Protein AF-U7L5T4-F1 (afd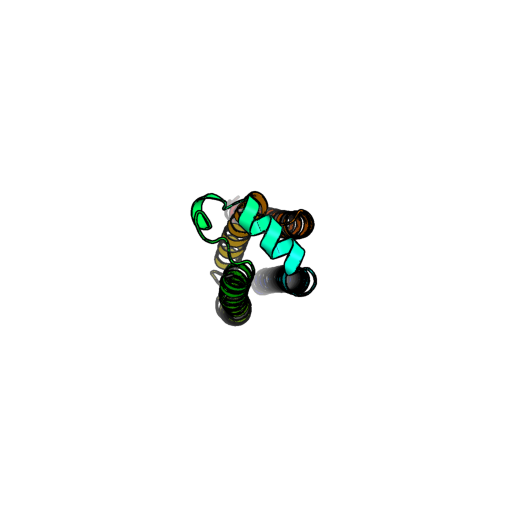b_monomer_lite)

Radius of gyration: 21.56 Å; chains: 1; bounding box: 53×29×67 Å

Foldseek 3Di:
DPPVVVVVVVVVVLVVLVVVLLVLLVVLLVLVVVLLVCCVVPVVLLLVLVCVVPVVVCPPPPDPVVSSVVSVVVSVVVVVVSVVSVVVSVVLVVCLVVPVVCNLVSSLVVLVVQLVVLVVCLVVDSDPSSNVSSVVRNVSSVVSNVVSVVVVVVVVVVVVVVPDDD

Sequence (166 aa):
MSSDQTQKSGDNLGDKVEGMFLAVVAFVLMLSVLGLVLCIVRFDDYVDAFVVIHRSSFDGIEDARVRRWIMGVLLLIRSLAALSWVTSFFHLKKTLAKATRKRFLLMGVYSIASACGFGYLALRAELASLEAIRVTQASICGFLTAYLCFQSLKSWQASTRSTTPR

pLDDT: mean 82.1, std 12.65, range [41.91, 94.06]

Structure (mmCIF, N/CA/C/O backbone):
data_AF-U7L5T4-F1
#
_entry.id   AF-U7L5T4-F1
#
loop_
_atom_site.group_PDB
_atom_site.id
_atom_site.type_symbol
_atom_site.label_atom_id
_atom_site.label_alt_id
_atom_site.label_comp_id
_atom_site.label_asym_id
_atom_site.label_entity_id
_atom_site.label_seq_id
_atom_site.pdbx_PDB_ins_code
_atom_site.Cartn_x
_atom_site.Cartn_y
_atom_site.Cartn_z
_atom_site.occupancy
_atom_site.B_iso_or_equiv
_atom_site.auth_seq_id
_atom_site.auth_comp_id
_atom_site.auth_asym_id
_atom_site.auth_atom_id
_atom_site.pdbx_PDB_model_num
ATOM 1 N N . MET A 1 1 ? -26.512 -4.544 39.975 1.00 44.47 1 MET A N 1
ATOM 2 C CA . MET A 1 1 ? -26.815 -4.938 38.576 1.00 44.47 1 MET A CA 1
ATOM 3 C C . MET A 1 1 ? -26.399 -3.894 37.521 1.00 44.47 1 MET A C 1
ATOM 5 O O . MET A 1 1 ? -26.827 -4.015 36.385 1.00 44.47 1 MET A O 1
ATOM 9 N N . SER A 1 2 ? -25.529 -2.913 37.823 1.00 48.75 2 SER A N 1
ATOM 10 C CA . SER A 1 2 ? -25.172 -1.835 36.869 1.00 48.75 2 SER A CA 1
ATOM 11 C C . SER A 1 2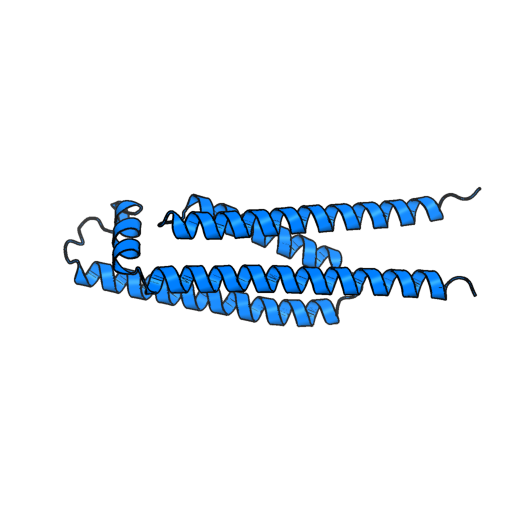 ? -23.814 -2.009 36.165 1.00 48.75 2 SER A C 1
ATOM 13 O O . SER A 1 2 ? -23.505 -1.246 35.258 1.00 48.75 2 SER A O 1
ATOM 15 N N . SER A 1 3 ? -23.003 -2.994 36.565 1.00 46.53 3 SER A N 1
ATOM 16 C CA . SER A 1 3 ? -21.633 -3.185 36.059 1.00 46.53 3 SER A CA 1
ATOM 17 C C . SER A 1 3 ? -21.574 -4.019 34.770 1.00 46.53 3 SER A C 1
ATOM 19 O O . SER A 1 3 ? -20.734 -3.765 33.911 1.00 46.53 3 SER A O 1
ATOM 21 N N . ASP A 1 4 ? -22.508 -4.960 34.589 1.00 44.34 4 ASP A N 1
ATOM 22 C CA . ASP A 1 4 ? -22.535 -5.859 33.425 1.00 44.34 4 ASP A CA 1
ATOM 23 C C . ASP A 1 4 ? -22.970 -5.166 32.126 1.00 44.34 4 ASP A C 1
ATOM 25 O O . ASP A 1 4 ? -22.515 -5.534 31.044 1.00 44.34 4 ASP A O 1
ATOM 29 N N . GLN A 1 5 ? -23.830 -4.143 32.192 1.00 41.91 5 GLN A N 1
ATOM 30 C CA . GLN A 1 5 ? -24.312 -3.456 30.984 1.00 41.91 5 GLN A CA 1
ATOM 31 C C . GLN A 1 5 ? -23.248 -2.552 30.346 1.00 41.91 5 GLN A C 1
ATOM 33 O O . GLN A 1 5 ? -23.169 -2.466 29.119 1.00 41.91 5 GLN A O 1
ATOM 38 N N . THR A 1 6 ? -22.392 -1.918 31.149 1.00 43.56 6 THR A N 1
ATOM 39 C CA . THR A 1 6 ? -21.316 -1.041 30.662 1.00 43.56 6 THR A CA 1
ATOM 40 C C . THR A 1 6 ? -20.209 -1.845 29.981 1.00 43.56 6 THR A C 1
ATOM 42 O O . THR A 1 6 ? -19.693 -1.436 28.942 1.00 43.56 6 THR A O 1
ATOM 45 N N . GLN A 1 7 ? -19.899 -3.029 30.516 1.00 45.19 7 GLN A N 1
ATOM 46 C CA . GLN A 1 7 ? -18.881 -3.926 29.971 1.00 45.19 7 GLN A CA 1
ATOM 47 C C . GLN A 1 7 ? -19.345 -4.586 28.659 1.00 45.19 7 GLN A C 1
ATOM 49 O O . GLN A 1 7 ? -18.627 -4.557 27.663 1.00 45.19 7 GLN A O 1
ATOM 54 N N . LYS A 1 8 ? -20.604 -5.045 28.597 1.00 44.97 8 LYS A N 1
ATOM 55 C CA . LYS A 1 8 ? -21.198 -5.660 27.392 1.00 44.97 8 LYS A CA 1
ATOM 56 C C . LYS A 1 8 ? -21.366 -4.685 26.216 1.00 44.97 8 LYS A C 1
ATOM 58 O O . LYS A 1 8 ? -21.357 -5.101 25.058 1.00 44.97 8 LYS A O 1
ATOM 63 N N . SER A 1 9 ? -21.535 -3.390 26.500 1.00 49.53 9 SER A N 1
ATOM 64 C CA . SER A 1 9 ? -21.612 -2.330 25.482 1.00 49.53 9 SER A CA 1
ATOM 65 C C . SER A 1 9 ? -20.223 -1.923 24.961 1.00 49.53 9 SER A C 1
ATOM 67 O O . SER A 1 9 ? -20.059 -1.665 23.767 1.00 49.53 9 SER A O 1
ATOM 69 N N . GLY A 1 10 ? -19.205 -1.939 25.832 1.00 53.72 10 GLY A N 1
ATOM 70 C CA . GLY A 1 10 ? -17.805 -1.690 25.472 1.00 53.72 10 GLY A CA 1
ATOM 71 C C . GLY A 1 10 ? -17.207 -2.766 24.560 1.00 53.72 10 GLY A C 1
ATOM 72 O O . GLY A 1 10 ? -16.583 -2.427 23.552 1.00 53.72 10 GLY A O 1
ATOM 73 N N . ASP A 1 11 ? -17.470 -4.043 24.852 1.00 60.38 11 ASP A N 1
ATOM 74 C CA . ASP A 1 11 ? -16.979 -5.170 24.042 1.00 60.38 11 ASP A CA 1
ATOM 75 C C . ASP A 1 11 ? -17.616 -5.182 22.637 1.00 60.38 11 ASP A C 1
ATOM 77 O O . ASP A 1 11 ? -16.922 -5.318 21.629 1.00 60.38 11 ASP A O 1
ATOM 81 N N . ASN A 1 12 ? -18.919 -4.885 22.538 1.00 66.88 12 ASN A N 1
ATOM 82 C CA . ASN A 1 12 ? -19.638 -4.814 21.258 1.00 66.88 12 ASN A CA 1
ATOM 83 C C . ASN A 1 12 ? -19.132 -3.702 20.319 1.00 66.88 12 ASN A C 1
ATOM 85 O O . ASN A 1 12 ? -19.188 -3.841 19.095 1.00 66.88 12 ASN A O 1
ATOM 89 N N . LEU A 1 13 ? -18.682 -2.567 20.866 1.00 68.88 13 LEU A N 1
ATOM 90 C CA . LEU A 1 13 ? -18.126 -1.478 20.060 1.00 68.88 13 LEU A CA 1
ATOM 91 C C . LEU A 1 13 ? -16.714 -1.823 19.571 1.00 68.88 13 LEU A C 1
ATOM 93 O O . LEU A 1 13 ? -16.398 -1.567 18.408 1.00 68.88 13 LEU A O 1
ATOM 97 N N . GLY A 1 14 ? -15.892 -2.428 20.434 1.00 73.81 14 GLY A N 1
ATOM 98 C CA . GLY A 1 14 ? -14.549 -2.891 20.088 1.00 73.81 14 GLY A CA 1
ATOM 99 C C . GLY A 1 14 ? -14.561 -3.902 18.944 1.00 73.81 14 GLY A C 1
ATOM 100 O O . GLY A 1 14 ? -13.827 -3.727 17.973 1.00 73.81 14 GLY A O 1
ATOM 101 N N . ASP A 1 15 ? -15.456 -4.888 19.005 1.00 79.94 15 ASP A N 1
ATOM 102 C CA . ASP A 1 15 ? -15.572 -5.932 17.981 1.00 79.94 15 ASP A CA 1
ATOM 103 C C . ASP A 1 15 ? -16.083 -5.384 16.634 1.00 79.94 15 ASP A C 1
ATOM 105 O O . ASP A 1 15 ? -15.599 -5.778 15.570 1.00 79.94 15 ASP A O 1
ATOM 109 N N . LYS A 1 16 ? -17.006 -4.408 16.647 1.00 83.94 16 LYS A N 1
ATOM 110 C CA . LYS A 1 16 ? -17.453 -3.718 15.419 1.00 83.94 16 LYS A CA 1
ATOM 111 C C . LYS A 1 16 ? -16.336 -2.898 14.774 1.00 83.94 16 LYS A C 1
ATOM 113 O O . LYS A 1 16 ? -16.176 -2.935 13.554 1.00 83.94 16 LYS A O 1
ATOM 118 N N . VAL A 1 17 ? -15.575 -2.153 15.579 1.00 85.56 17 VAL A N 1
ATOM 119 C CA . VAL A 1 17 ? -14.439 -1.358 15.088 1.00 85.56 17 VAL A CA 1
ATOM 120 C C . VAL A 1 17 ? -13.344 -2.270 14.536 1.00 85.56 17 VAL A C 1
ATOM 122 O O . VAL A 1 17 ? -12.812 -1.981 13.467 1.00 85.56 17 VAL A O 1
ATOM 125 N N . GLU A 1 18 ? -13.058 -3.387 15.206 1.00 87.56 18 GLU A N 1
ATOM 126 C CA . GLU A 1 18 ? -12.110 -4.402 14.737 1.00 87.56 18 GLU A CA 1
ATOM 127 C C . GLU A 1 18 ? -12.543 -5.014 13.398 1.00 87.56 18 GLU A C 1
ATOM 129 O O . GLU A 1 18 ? -11.743 -5.079 12.464 1.00 87.56 18 GLU A O 1
ATOM 134 N N . GLY A 1 19 ? -13.813 -5.411 13.269 1.00 88.12 19 GLY A N 1
ATOM 135 C CA . GLY A 1 19 ? -14.348 -5.965 12.025 1.00 88.12 19 GLY A CA 1
ATOM 136 C C . GLY A 1 19 ? -14.235 -4.990 10.851 1.00 88.12 19 GLY A C 1
ATOM 137 O O . GLY A 1 19 ? -13.769 -5.364 9.774 1.00 88.12 19 GLY A O 1
ATOM 138 N N . MET A 1 20 ? -14.586 -3.720 11.075 1.00 90.69 20 MET A N 1
ATOM 139 C CA . MET A 1 20 ? -14.441 -2.668 10.068 1.00 90.69 20 MET A CA 1
ATOM 140 C C . MET A 1 20 ? -12.968 -2.422 9.712 1.00 90.69 20 MET A C 1
ATOM 142 O O . MET A 1 20 ? -12.632 -2.338 8.534 1.00 90.69 20 MET A O 1
ATOM 146 N N . PHE A 1 21 ? -12.082 -2.351 10.709 1.00 91.06 21 PHE A N 1
ATOM 147 C CA . PHE A 1 21 ? -10.642 -2.196 10.505 1.00 91.06 21 PHE A CA 1
ATOM 148 C C . PHE A 1 21 ? -10.079 -3.321 9.625 1.00 91.06 21 PHE A C 1
ATOM 150 O O . PHE A 1 21 ? -9.427 -3.046 8.618 1.00 91.06 21 PHE A O 1
ATOM 157 N N . LEU A 1 22 ? -10.380 -4.583 9.944 1.00 92.06 22 LEU A N 1
ATOM 158 C CA . LEU A 1 22 ? -9.911 -5.730 9.163 1.00 92.06 22 LEU A CA 1
ATOM 159 C C . LEU A 1 22 ? -10.457 -5.720 7.730 1.00 92.06 22 LEU A C 1
ATOM 161 O O . LEU A 1 22 ? -9.716 -6.050 6.805 1.00 92.06 22 LEU A O 1
ATOM 165 N N . ALA A 1 23 ? -11.716 -5.319 7.533 1.00 92.31 23 ALA A N 1
ATOM 166 C CA . ALA A 1 23 ? -12.306 -5.190 6.202 1.00 92.31 23 ALA A CA 1
ATOM 167 C C . ALA A 1 23 ? -11.594 -4.117 5.362 1.00 92.31 23 ALA A C 1
ATOM 169 O O . ALA A 1 23 ? -11.271 -4.358 4.199 1.00 92.31 23 ALA A O 1
ATOM 170 N N . VAL A 1 24 ? -11.283 -2.962 5.960 1.00 92.38 24 VAL A N 1
ATOM 171 C CA . VAL A 1 24 ? -10.535 -1.892 5.285 1.00 92.38 24 VAL A CA 1
ATOM 172 C C . VAL A 1 24 ? -9.124 -2.355 4.923 1.00 92.38 24 VAL A C 1
ATOM 174 O O . VAL A 1 24 ? -8.691 -2.152 3.790 1.00 92.38 24 VAL A O 1
ATOM 177 N N . VAL A 1 25 ? -8.416 -3.028 5.835 1.00 90.69 25 VAL A N 1
ATOM 178 C CA . VAL A 1 25 ? -7.076 -3.564 5.544 1.00 90.69 25 VAL A CA 1
ATOM 179 C C . VAL A 1 25 ? -7.129 -4.604 4.420 1.00 90.69 25 VAL A C 1
ATOM 181 O O . VAL A 1 25 ? -6.299 -4.564 3.514 1.00 90.69 25 VAL A O 1
ATOM 184 N N . ALA A 1 26 ? -8.128 -5.491 4.417 1.00 91.50 26 ALA A N 1
ATOM 185 C CA . ALA A 1 26 ? -8.318 -6.459 3.339 1.00 91.50 26 ALA A CA 1
ATOM 186 C C . ALA A 1 26 ? -8.565 -5.774 1.983 1.00 91.50 26 ALA A C 1
ATOM 188 O O . ALA A 1 26 ? -7.965 -6.160 0.980 1.00 91.50 26 ALA A O 1
ATOM 189 N N . PHE A 1 27 ? -9.384 -4.721 1.949 1.00 92.94 27 PHE A N 1
ATOM 190 C CA . PHE A 1 27 ? -9.614 -3.933 0.737 1.00 92.94 27 PHE A CA 1
ATOM 191 C C . PHE A 1 27 ? -8.329 -3.256 0.234 1.00 92.94 27 PHE A C 1
ATOM 193 O O . PHE A 1 27 ? -8.003 -3.323 -0.951 1.00 92.94 27 PHE A O 1
ATOM 200 N N . VAL A 1 28 ? -7.543 -2.670 1.138 1.00 92.44 28 VAL A N 1
ATOM 201 C CA . VAL A 1 28 ? -6.241 -2.075 0.809 1.00 92.44 28 VAL A CA 1
ATOM 202 C C . VAL A 1 28 ? -5.271 -3.123 0.249 1.00 92.44 28 VAL A C 1
ATOM 204 O O . VAL A 1 28 ? -4.554 -2.838 -0.712 1.00 92.44 28 VAL A O 1
ATOM 207 N N .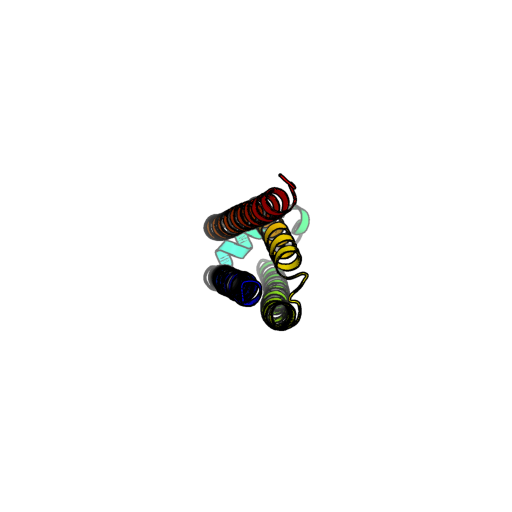 LEU A 1 29 ? -5.270 -4.350 0.777 1.00 90.75 29 LEU A N 1
ATOM 208 C CA . LEU A 1 29 ? -4.477 -5.451 0.221 1.00 90.75 29 LEU A CA 1
ATOM 209 C C . LEU A 1 29 ? -4.948 -5.855 -1.180 1.00 90.75 29 LEU A C 1
ATOM 211 O O . LEU A 1 29 ? -4.108 -6.044 -2.058 1.00 90.75 29 LEU A O 1
ATOM 215 N N . MET A 1 30 ? -6.260 -5.910 -1.426 1.00 91.75 30 MET A N 1
ATOM 216 C CA . MET A 1 30 ? -6.810 -6.172 -2.763 1.00 91.75 30 MET A CA 1
ATOM 217 C C . MET A 1 30 ? -6.354 -5.122 -3.783 1.00 91.75 30 MET A C 1
ATOM 219 O O . MET A 1 30 ? -5.949 -5.477 -4.888 1.00 91.75 30 MET A O 1
ATOM 223 N N . LEU A 1 31 ? -6.322 -3.840 -3.401 1.00 91.19 31 LEU A N 1
ATOM 224 C CA . LEU A 1 31 ? -5.769 -2.775 -4.246 1.00 91.19 31 LEU A CA 1
ATOM 225 C C . LEU A 1 31 ? -4.272 -2.975 -4.543 1.00 91.19 31 LEU A C 1
ATOM 227 O O . LEU A 1 31 ? -3.825 -2.709 -5.657 1.00 91.19 31 LEU A O 1
ATOM 231 N N . SER A 1 32 ? -3.490 -3.493 -3.589 1.00 89.69 32 SER A N 1
ATOM 232 C CA . SER A 1 32 ? -2.076 -3.826 -3.825 1.00 89.69 32 SER A CA 1
ATOM 233 C C . SER A 1 32 ? -1.914 -4.980 -4.812 1.00 89.69 32 SER A C 1
ATOM 235 O O . SER A 1 32 ? -1.022 -4.925 -5.658 1.00 89.69 32 SER A O 1
ATOM 237 N N . VAL A 1 33 ? -2.776 -5.999 -4.731 1.00 90.25 33 VAL A N 1
ATOM 238 C CA . VAL A 1 33 ? -2.799 -7.107 -5.699 1.00 90.25 33 VAL A CA 1
ATOM 239 C C . VAL A 1 33 ? -3.164 -6.587 -7.087 1.00 90.25 33 VAL A C 1
ATOM 241 O O . VAL A 1 33 ? -2.484 -6.920 -8.052 1.00 90.25 33 VAL A O 1
ATOM 244 N N . LEU A 1 34 ? -4.167 -5.711 -7.190 1.00 91.38 34 LEU A N 1
ATOM 245 C CA . LEU A 1 34 ? -4.527 -5.071 -8.454 1.00 91.38 34 LEU A CA 1
ATOM 246 C C . LEU A 1 34 ? -3.349 -4.281 -9.045 1.00 91.38 34 LEU A C 1
ATOM 248 O O . LEU A 1 34 ? -3.057 -4.419 -10.229 1.00 91.38 34 LEU A O 1
ATOM 252 N N . GLY A 1 35 ? -2.631 -3.511 -8.222 1.00 89.06 35 GLY A N 1
ATOM 253 C CA . GLY A 1 35 ? -1.421 -2.806 -8.650 1.00 89.06 35 GLY A CA 1
ATOM 254 C C . GLY A 1 35 ? -0.338 -3.753 -9.178 1.00 89.06 35 GLY A C 1
ATOM 255 O O . GLY A 1 35 ? 0.259 -3.482 -10.215 1.00 89.06 35 GLY A O 1
ATOM 256 N N . LEU A 1 36 ? -0.124 -4.896 -8.518 1.00 89.50 36 LEU A N 1
ATOM 257 C CA . LEU A 1 36 ? 0.820 -5.914 -8.987 1.00 89.50 36 LEU A CA 1
ATOM 258 C C . LEU A 1 36 ? 0.394 -6.512 -10.335 1.00 89.50 36 LEU A C 1
ATOM 260 O O . LEU A 1 36 ? 1.220 -6.653 -11.232 1.00 89.50 36 LEU A O 1
ATOM 264 N N . VAL A 1 37 ? -0.893 -6.824 -10.499 1.00 90.94 37 VAL A N 1
ATOM 265 C CA . VAL A 1 37 ? -1.438 -7.323 -11.769 1.00 90.94 37 VAL A CA 1
ATOM 266 C C . VAL A 1 37 ? -1.253 -6.290 -12.878 1.00 90.94 37 VAL A C 1
ATOM 268 O O . VAL A 1 37 ? -0.849 -6.660 -13.975 1.00 90.94 37 VAL A O 1
ATOM 271 N N . LEU A 1 38 ? -1.463 -4.999 -12.603 1.00 89.38 38 LEU A N 1
ATOM 272 C CA . LEU A 1 38 ? -1.205 -3.939 -13.581 1.00 89.38 38 LEU A CA 1
ATOM 273 C C . LEU A 1 38 ? 0.268 -3.881 -14.001 1.00 89.38 38 LEU A C 1
ATOM 275 O O . LEU A 1 38 ? 0.529 -3.743 -15.192 1.00 89.38 38 LEU A O 1
ATOM 279 N N . CYS A 1 39 ? 1.214 -4.044 -13.069 1.00 88.44 39 CYS A N 1
ATOM 280 C CA . CYS A 1 39 ? 2.639 -4.153 -13.402 1.00 88.44 39 CYS A CA 1
ATOM 281 C C . CYS A 1 39 ? 2.939 -5.355 -14.309 1.00 88.44 39 CYS A C 1
ATOM 283 O O . CYS A 1 39 ? 3.810 -5.260 -15.161 1.00 88.44 39 CYS A O 1
ATOM 285 N N . ILE A 1 40 ? 2.245 -6.483 -14.131 1.00 89.06 40 ILE A N 1
ATOM 286 C CA . ILE A 1 40 ? 2.445 -7.689 -14.950 1.00 89.06 40 ILE A CA 1
ATOM 287 C C . ILE A 1 40 ? 1.824 -7.513 -16.341 1.00 89.06 40 ILE A C 1
ATOM 289 O O . ILE A 1 40 ? 2.453 -7.827 -17.345 1.00 89.06 40 ILE A O 1
ATOM 293 N N . VAL A 1 41 ? 0.591 -7.006 -16.411 1.00 91.31 41 VAL A N 1
ATOM 294 C CA . VAL A 1 41 ? -0.140 -6.827 -17.676 1.00 91.31 41 VAL A CA 1
ATOM 295 C C . VAL A 1 41 ? 0.496 -5.734 -18.531 1.00 91.31 41 VAL A C 1
ATOM 297 O O . VAL A 1 41 ? 0.595 -5.886 -19.744 1.00 91.31 41 VAL A O 1
ATOM 300 N N . ARG A 1 42 ? 0.951 -4.642 -17.908 1.00 90.44 42 ARG A N 1
ATOM 301 C CA . ARG A 1 42 ? 1.630 -3.521 -18.572 1.00 90.44 42 ARG A CA 1
ATOM 302 C C . ARG A 1 42 ? 3.129 -3.538 -18.290 1.00 90.44 42 ARG A C 1
ATOM 304 O O . ARG A 1 42 ? 3.711 -2.507 -17.967 1.00 90.44 42 ARG A O 1
ATOM 311 N N . PHE A 1 43 ? 3.738 -4.721 -18.361 1.00 89.50 43 PHE A N 1
ATOM 312 C CA . PHE A 1 43 ? 5.135 -4.904 -17.973 1.00 89.50 43 PHE A CA 1
ATOM 313 C C . PHE A 1 43 ? 6.090 -4.036 -18.788 1.00 89.50 43 PHE A C 1
ATOM 315 O O . PHE A 1 43 ? 6.944 -3.390 -18.195 1.00 89.50 43 PHE A O 1
ATOM 322 N N . ASP A 1 44 ? 5.921 -3.956 -20.109 1.00 88.12 44 ASP A N 1
ATOM 323 C CA . ASP A 1 44 ? 6.785 -3.119 -20.950 1.00 88.12 44 ASP A CA 1
ATOM 324 C C . ASP A 1 44 ? 6.695 -1.632 -20.561 1.00 88.12 44 ASP A C 1
ATOM 326 O O . ASP A 1 44 ? 7.720 -1.021 -20.266 1.00 88.12 44 ASP A O 1
ATOM 330 N N . ASP A 1 45 ? 5.480 -1.088 -20.420 1.00 87.81 45 ASP A N 1
ATOM 331 C CA . ASP A 1 45 ? 5.275 0.298 -19.965 1.00 87.81 45 ASP A CA 1
ATOM 332 C C . ASP A 1 45 ? 5.872 0.542 -18.568 1.00 87.81 45 ASP A C 1
ATOM 334 O O . ASP A 1 45 ? 6.418 1.609 -18.285 1.00 87.81 45 ASP A O 1
ATOM 338 N N . TYR A 1 46 ? 5.756 -0.447 -17.676 1.00 86.75 46 TYR A N 1
ATOM 339 C CA . TYR A 1 46 ? 6.324 -0.397 -16.332 1.00 86.75 46 TYR A CA 1
ATOM 340 C C . TYR A 1 46 ? 7.857 -0.365 -16.364 1.00 86.75 46 TYR A C 1
ATOM 342 O O . TYR A 1 46 ? 8.459 0.444 -15.657 1.00 86.75 46 TYR A O 1
ATOM 350 N N . VAL A 1 47 ? 8.489 -1.213 -17.184 1.00 87.75 47 VAL A N 1
ATOM 351 C CA . VAL A 1 47 ? 9.948 -1.244 -17.357 1.00 87.75 47 VAL A CA 1
ATOM 352 C C . VAL A 1 47 ? 10.446 0.091 -17.892 1.00 87.75 47 VAL A C 1
ATOM 354 O O . VAL A 1 47 ? 11.372 0.663 -17.314 1.00 87.75 47 VAL A O 1
ATOM 357 N N . ASP A 1 48 ? 9.819 0.605 -18.948 1.00 86.44 48 ASP A N 1
ATOM 358 C CA . ASP A 1 48 ? 10.239 1.852 -19.584 1.00 86.44 48 ASP A CA 1
ATOM 359 C C . ASP A 1 48 ? 10.128 3.030 -18.612 1.00 86.44 48 ASP A C 1
ATOM 361 O O . ASP A 1 48 ? 11.089 3.783 -18.429 1.00 86.44 48 ASP A O 1
ATOM 365 N N . ALA A 1 49 ? 9.004 3.144 -17.901 1.00 86.50 49 ALA A N 1
ATOM 366 C CA . ALA A 1 49 ? 8.818 4.195 -16.910 1.00 86.50 49 ALA A CA 1
ATOM 367 C C . ALA A 1 49 ? 9.817 4.084 -15.743 1.00 86.50 49 ALA A C 1
ATOM 369 O O . ALA A 1 49 ? 10.392 5.090 -15.315 1.00 86.50 49 ALA A O 1
ATOM 370 N N . PHE A 1 50 ? 10.095 2.868 -15.259 1.00 85.75 50 PHE A N 1
ATOM 371 C CA . PHE A 1 50 ? 11.060 2.655 -14.180 1.00 85.75 50 PHE A CA 1
ATOM 372 C C . PHE A 1 50 ? 12.481 3.050 -14.602 1.00 85.75 50 PHE A C 1
ATOM 374 O O . PHE A 1 50 ? 13.173 3.732 -13.841 1.00 85.75 50 PHE A O 1
ATOM 381 N N . VAL A 1 51 ? 12.919 2.649 -15.802 1.00 85.88 51 VAL A N 1
ATOM 382 C CA . VAL A 1 51 ? 14.248 2.988 -16.340 1.00 85.88 51 VAL A CA 1
ATOM 383 C C . VAL A 1 51 ? 14.394 4.497 -16.520 1.00 85.88 51 VAL A C 1
ATOM 385 O O . VAL A 1 51 ? 15.447 5.041 -16.194 1.00 85.88 51 VAL A O 1
ATOM 388 N N . VAL A 1 52 ? 13.351 5.190 -16.987 1.00 85.81 52 VAL A N 1
ATOM 389 C CA . VAL A 1 52 ? 13.365 6.656 -17.130 1.00 85.81 52 VAL A CA 1
ATOM 390 C C . VAL A 1 52 ? 13.549 7.342 -15.775 1.00 85.81 52 VAL A C 1
ATOM 392 O O . VAL A 1 52 ? 14.383 8.240 -15.652 1.00 85.81 52 VAL A O 1
ATOM 395 N N . ILE A 1 53 ? 12.825 6.896 -14.745 1.00 84.00 53 ILE A N 1
ATOM 396 C CA . ILE A 1 53 ? 12.907 7.469 -13.393 1.00 84.00 53 ILE A CA 1
ATOM 397 C C . ILE A 1 53 ? 14.266 7.170 -12.736 1.00 84.00 53 ILE A C 1
ATOM 399 O O . ILE A 1 53 ? 14.811 8.020 -12.033 1.00 84.00 53 ILE A O 1
ATOM 403 N N . HIS A 1 54 ? 14.841 5.991 -12.987 1.00 84.38 54 HIS A N 1
ATOM 404 C CA . HIS A 1 54 ? 16.098 5.527 -12.384 1.00 84.38 54 HIS A CA 1
ATOM 405 C C . HIS A 1 54 ? 17.252 5.488 -13.387 1.00 84.38 54 HIS A C 1
ATOM 407 O O . HIS A 1 54 ? 18.093 4.591 -13.334 1.00 84.38 54 HIS A O 1
ATOM 413 N N . ARG A 1 55 ? 17.313 6.460 -14.304 1.00 82.38 55 ARG A N 1
ATOM 414 C CA . ARG A 1 55 ? 18.267 6.453 -15.425 1.00 82.38 55 ARG A CA 1
ATOM 415 C C . ARG A 1 55 ? 19.718 6.219 -14.994 1.00 82.38 55 ARG A C 1
ATOM 417 O O . ARG A 1 55 ? 20.426 5.472 -15.656 1.00 82.38 55 ARG A O 1
ATOM 424 N N . SER A 1 56 ? 20.139 6.790 -13.866 1.00 86.38 56 SER A N 1
ATOM 425 C CA . SER A 1 56 ? 21.492 6.610 -13.320 1.00 86.38 56 SER A CA 1
ATOM 426 C C . SER A 1 56 ? 21.816 5.168 -12.913 1.00 86.38 56 SER A C 1
ATOM 428 O O . SER A 1 56 ? 22.976 4.779 -12.939 1.00 86.38 56 SER A O 1
ATOM 430 N N . SER A 1 57 ? 20.818 4.357 -12.551 1.00 83.81 57 SER A N 1
ATOM 431 C CA . SER A 1 57 ? 20.996 2.941 -12.199 1.00 83.81 57 SER A CA 1
ATOM 432 C C . SER A 1 57 ? 21.105 2.021 -13.418 1.00 83.81 57 SER A C 1
ATOM 434 O O . SER A 1 57 ? 21.501 0.869 -13.269 1.00 83.81 57 SER A O 1
ATOM 436 N N . PHE A 1 58 ? 20.746 2.515 -14.604 1.00 83.44 58 PHE A N 1
ATOM 437 C CA . PHE A 1 58 ? 20.777 1.767 -15.865 1.00 83.44 58 PHE A CA 1
ATOM 438 C C . PHE A 1 58 ? 21.802 2.321 -16.858 1.00 83.44 58 PHE A C 1
ATOM 440 O O . PHE A 1 58 ? 21.836 1.885 -18.010 1.00 83.44 58 PHE A O 1
ATOM 447 N N . ASP A 1 59 ? 22.630 3.271 -16.424 1.00 83.12 59 ASP A N 1
ATOM 448 C CA . ASP A 1 59 ? 23.657 3.865 -17.267 1.00 83.12 59 ASP A CA 1
ATOM 449 C C . ASP A 1 59 ? 24.688 2.796 -17.666 1.00 83.12 59 ASP A C 1
ATOM 451 O O . ASP A 1 59 ? 25.167 2.029 -16.829 1.00 83.12 59 ASP A O 1
ATOM 455 N N . GLY A 1 60 ? 24.964 2.679 -18.966 1.00 79.44 60 GLY A N 1
ATOM 456 C CA . GLY A 1 60 ? 25.810 1.618 -19.531 1.00 79.44 60 GLY A CA 1
ATOM 457 C C . GLY A 1 60 ? 25.124 0.265 -19.793 1.00 79.44 60 GLY A C 1
ATOM 458 O O . GLY A 1 60 ? 25.772 -0.637 -20.322 1.00 79.44 60 GLY A O 1
ATOM 459 N N . ILE A 1 61 ? 23.828 0.097 -19.490 1.00 81.12 61 ILE A N 1
ATOM 460 C CA . ILE A 1 61 ? 23.064 -1.115 -19.846 1.00 81.12 61 ILE A CA 1
ATOM 461 C C . ILE A 1 61 ? 22.230 -0.852 -21.107 1.00 81.12 61 ILE A C 1
ATOM 463 O O . ILE A 1 61 ? 21.050 -0.498 -21.045 1.00 81.12 61 ILE A O 1
ATOM 467 N N . GLU A 1 62 ? 22.841 -1.049 -22.273 1.00 80.06 62 GLU A N 1
ATOM 468 C CA . GLU A 1 62 ? 22.173 -0.831 -23.565 1.00 80.06 62 GLU A CA 1
ATOM 469 C C . GLU A 1 62 ? 21.212 -1.974 -23.936 1.00 80.06 62 GLU A C 1
ATOM 471 O O . GLU A 1 62 ? 20.166 -1.739 -24.549 1.00 80.06 62 GLU A O 1
ATOM 476 N N . ASP A 1 63 ? 21.492 -3.206 -23.496 1.00 87.12 63 ASP A N 1
ATOM 477 C CA . ASP A 1 63 ? 20.678 -4.376 -23.837 1.00 87.12 63 ASP A CA 1
ATOM 478 C C . ASP A 1 63 ? 19.296 -4.335 -23.153 1.00 87.12 63 ASP A C 1
ATOM 480 O O . ASP A 1 63 ? 19.149 -4.418 -21.927 1.00 87.12 63 ASP A O 1
ATOM 484 N N . ALA A 1 64 ? 18.246 -4.229 -23.971 1.00 83.69 64 ALA A N 1
ATOM 485 C CA . ALA A 1 64 ? 16.855 -4.244 -23.528 1.00 83.69 64 ALA A CA 1
ATOM 486 C C . ALA A 1 64 ? 16.462 -5.567 -22.843 1.00 83.69 64 ALA A C 1
ATOM 488 O O . ALA A 1 64 ? 15.632 -5.569 -21.931 1.00 83.69 64 ALA A O 1
ATOM 489 N N . ARG A 1 65 ? 17.070 -6.697 -23.228 1.00 87.50 65 ARG A N 1
ATOM 490 C CA . ARG A 1 65 ? 16.800 -8.009 -22.626 1.00 87.50 65 ARG A CA 1
ATOM 491 C C . ARG A 1 65 ? 17.296 -8.066 -21.184 1.00 87.50 65 ARG A C 1
ATOM 493 O O . ARG A 1 65 ? 16.571 -8.550 -20.318 1.00 87.50 65 ARG A O 1
ATOM 500 N N . VAL A 1 66 ? 18.488 -7.528 -20.922 1.00 86.88 66 VAL A N 1
ATOM 501 C CA . VAL A 1 66 ? 19.068 -7.450 -19.571 1.00 86.88 66 VAL A CA 1
ATOM 502 C C . VAL A 1 66 ? 18.219 -6.546 -18.677 1.00 86.88 66 VAL A C 1
ATOM 504 O O . VAL A 1 66 ? 17.861 -6.949 -17.570 1.00 86.88 66 VAL A O 1
ATOM 507 N N . ARG A 1 67 ? 17.801 -5.374 -19.177 1.00 86.31 67 ARG A N 1
ATOM 508 C CA . ARG A 1 67 ? 16.904 -4.458 -18.446 1.00 86.31 67 ARG A CA 1
ATOM 509 C C . ARG A 1 67 ? 15.583 -5.122 -18.064 1.00 86.31 67 ARG A C 1
ATOM 511 O O . ARG A 1 67 ? 15.193 -5.078 -16.899 1.00 86.31 67 ARG A O 1
ATOM 518 N N . ARG A 1 68 ? 14.933 -5.813 -19.005 1.00 88.06 68 ARG A N 1
ATOM 519 C CA . ARG A 1 68 ? 13.701 -6.577 -18.736 1.00 88.06 68 ARG A CA 1
ATOM 520 C C . ARG A 1 68 ? 13.910 -7.676 -17.700 1.00 88.06 68 ARG A C 1
ATOM 522 O O . ARG A 1 68 ? 13.050 -7.871 -16.847 1.00 88.06 68 ARG A O 1
ATOM 529 N N . TRP A 1 69 ? 15.043 -8.373 -17.741 1.00 91.38 69 TRP A N 1
ATOM 530 C CA . TRP A 1 69 ? 15.346 -9.425 -16.773 1.00 91.38 69 TRP A CA 1
ATOM 531 C C . TRP A 1 69 ? 15.519 -8.862 -15.355 1.00 91.38 69 TRP A C 1
ATOM 533 O O . TRP A 1 69 ? 14.912 -9.371 -14.415 1.00 91.38 69 TRP A O 1
ATOM 543 N N . ILE A 1 70 ? 16.257 -7.753 -15.212 1.00 89.06 70 ILE A N 1
ATOM 544 C CA . ILE A 1 70 ? 16.409 -7.025 -13.940 1.00 89.06 70 ILE A CA 1
ATOM 545 C C . ILE A 1 70 ? 15.039 -6.601 -13.395 1.00 89.06 70 ILE A C 1
ATOM 547 O O . ILE A 1 70 ? 14.743 -6.838 -12.222 1.00 89.06 70 ILE A O 1
ATOM 551 N N . MET A 1 71 ? 14.173 -6.036 -14.241 1.00 90.38 71 MET A N 1
ATOM 552 C CA . MET A 1 71 ? 12.823 -5.644 -13.822 1.00 90.38 71 MET A CA 1
ATOM 553 C C . MET A 1 71 ? 11.945 -6.833 -13.447 1.00 90.38 71 MET A C 1
ATOM 555 O O . MET A 1 71 ? 11.182 -6.746 -12.487 1.00 90.38 71 MET A O 1
ATOM 559 N N . GLY A 1 72 ? 12.073 -7.957 -14.152 1.00 89.44 72 GLY A N 1
ATOM 560 C CA . GLY A 1 72 ? 11.386 -9.197 -13.799 1.00 89.44 72 GLY A CA 1
ATOM 561 C C . GLY A 1 72 ? 11.769 -9.676 -12.397 1.00 89.44 72 GLY A C 1
ATOM 562 O O . GLY A 1 72 ? 10.897 -10.010 -11.595 1.00 89.44 72 GLY A O 1
ATOM 563 N N . VAL A 1 73 ? 13.062 -9.630 -12.057 1.00 91.12 73 VAL A N 1
ATOM 564 C CA . VAL A 1 73 ? 13.552 -9.962 -10.709 1.00 91.12 73 VAL A CA 1
ATOM 565 C C . VAL A 1 73 ? 13.052 -8.966 -9.664 1.00 91.12 73 VAL A C 1
ATOM 567 O O . VAL A 1 73 ? 12.591 -9.380 -8.600 1.00 91.12 73 VAL A O 1
ATOM 570 N N . LEU A 1 74 ? 13.080 -7.663 -9.950 1.00 88.62 74 LEU A N 1
ATOM 571 C CA . LEU A 1 74 ? 12.544 -6.644 -9.041 1.00 88.62 74 LEU A CA 1
ATOM 572 C C . LEU A 1 74 ? 11.048 -6.845 -8.775 1.00 88.62 74 LEU A C 1
ATOM 574 O O . LEU A 1 74 ? 10.602 -6.756 -7.629 1.00 88.62 74 LEU A O 1
ATOM 578 N N . LEU A 1 75 ? 10.275 -7.182 -9.808 1.00 88.38 75 LEU A N 1
ATOM 579 C CA . LEU A 1 75 ? 8.852 -7.482 -9.683 1.00 88.38 75 LEU A CA 1
ATOM 580 C C . LEU A 1 75 ? 8.610 -8.749 -8.849 1.00 88.38 75 LEU A C 1
ATOM 582 O O . LEU A 1 75 ? 7.681 -8.788 -8.037 1.00 88.38 75 LEU A O 1
ATOM 586 N N . LEU A 1 76 ? 9.471 -9.760 -8.981 1.00 89.88 76 LEU A N 1
ATOM 587 C CA . LEU A 1 76 ? 9.436 -10.962 -8.149 1.00 89.88 76 LEU A CA 1
ATOM 588 C C . LEU A 1 76 ? 9.710 -10.632 -6.674 1.00 89.88 76 LEU A C 1
ATOM 590 O O . LEU A 1 76 ? 8.936 -11.030 -5.803 1.00 89.88 76 LEU A O 1
ATOM 594 N N . ILE A 1 77 ? 10.745 -9.837 -6.383 1.00 88.75 77 ILE A N 1
ATOM 595 C CA . ILE A 1 77 ? 11.046 -9.363 -5.020 1.00 88.75 77 ILE A CA 1
ATOM 596 C C . ILE A 1 77 ? 9.854 -8.582 -4.451 1.00 88.75 77 ILE A C 1
ATOM 598 O O . ILE A 1 77 ? 9.440 -8.806 -3.312 1.00 88.75 77 ILE A O 1
ATOM 602 N N . ARG A 1 78 ? 9.247 -7.704 -5.255 1.00 84.38 78 ARG A N 1
ATOM 603 C CA . ARG A 1 78 ? 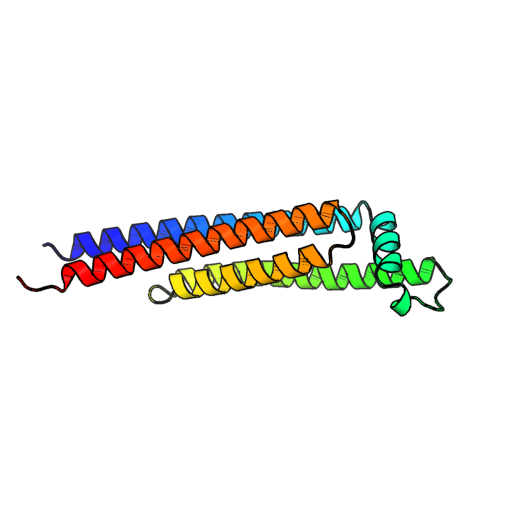8.058 -6.935 -4.866 1.00 84.38 78 ARG A CA 1
ATOM 604 C C . ARG A 1 78 ? 6.853 -7.838 -4.590 1.00 84.38 78 ARG A C 1
ATOM 606 O O . ARG A 1 78 ? 6.096 -7.567 -3.661 1.00 84.38 78 ARG A O 1
ATOM 613 N N . SER A 1 79 ? 6.703 -8.929 -5.337 1.00 85.69 79 SER A N 1
ATOM 614 C CA . SER A 1 79 ? 5.658 -9.939 -5.118 1.00 85.69 79 SER A CA 1
ATOM 615 C C . SER A 1 79 ? 5.868 -10.701 -3.806 1.00 85.69 79 SER A C 1
ATOM 617 O O . SER A 1 79 ? 4.920 -10.897 -3.048 1.00 85.69 79 SER A O 1
ATOM 619 N N . LEU A 1 80 ? 7.112 -11.067 -3.484 1.00 88.50 80 LEU A N 1
ATOM 620 C CA . LEU A 1 80 ? 7.462 -11.681 -2.197 1.00 88.50 80 LEU A CA 1
ATOM 621 C C . LEU A 1 80 ? 7.201 -10.729 -1.024 1.00 88.50 80 LEU A C 1
ATOM 623 O O . LEU A 1 80 ? 6.652 -11.136 0.001 1.00 88.50 80 LEU A O 1
ATOM 627 N N . ALA A 1 81 ? 7.529 -9.446 -1.187 1.00 84.12 81 ALA A N 1
ATOM 628 C CA . ALA A 1 81 ? 7.173 -8.425 -0.212 1.00 84.12 81 ALA A CA 1
ATOM 629 C C . ALA A 1 81 ? 5.646 -8.291 -0.071 1.00 84.12 81 ALA A C 1
ATOM 631 O O . ALA A 1 81 ? 5.144 -8.214 1.042 1.00 84.12 81 ALA A O 1
ATOM 632 N N . ALA A 1 82 ? 4.875 -8.339 -1.159 1.00 81.81 82 ALA A N 1
ATOM 633 C CA . ALA A 1 82 ? 3.413 -8.313 -1.078 1.00 81.81 82 ALA A CA 1
ATOM 634 C C . ALA A 1 82 ? 2.847 -9.531 -0.321 1.00 81.81 82 ALA A C 1
ATOM 636 O O . ALA A 1 82 ? 1.939 -9.388 0.499 1.00 81.81 82 ALA A O 1
ATOM 637 N N . LEU A 1 83 ? 3.418 -10.722 -0.526 1.00 83.44 83 LEU A N 1
ATOM 638 C CA . LEU A 1 83 ? 3.047 -11.928 0.220 1.00 83.44 83 LEU A CA 1
ATOM 639 C C . LEU A 1 83 ? 3.299 -11.776 1.727 1.00 83.44 83 LEU A C 1
ATOM 641 O O . LEU A 1 83 ? 2.471 -12.216 2.527 1.00 83.44 83 LEU A O 1
ATOM 645 N N . SER A 1 84 ? 4.385 -11.108 2.133 1.00 84.88 84 SER A N 1
ATOM 646 C CA . SER A 1 84 ? 4.658 -10.860 3.555 1.00 84.88 84 SER A CA 1
ATOM 647 C C . SER A 1 84 ? 3.632 -9.920 4.204 1.00 84.88 84 SER A C 1
ATOM 649 O O . SER A 1 84 ? 3.340 -10.034 5.395 1.00 84.88 84 SER A O 1
ATOM 651 N N . TRP A 1 85 ? 3.006 -9.032 3.428 1.00 83.75 85 TRP A N 1
ATOM 652 C CA . TRP A 1 85 ? 1.927 -8.171 3.922 1.00 83.75 85 TRP A CA 1
ATOM 653 C C . TRP A 1 85 ? 0.637 -8.964 4.144 1.00 83.75 85 TRP A C 1
ATOM 655 O O . TRP A 1 85 ? -0.065 -8.745 5.133 1.00 83.75 85 TRP A O 1
ATOM 665 N N . VAL A 1 86 ? 0.352 -9.933 3.271 1.00 85.00 86 VAL A N 1
ATOM 666 C CA . VAL A 1 86 ? -0.787 -10.848 3.429 1.00 85.00 86 VAL A CA 1
ATOM 667 C C . VAL A 1 86 ? -0.606 -11.731 4.665 1.00 85.00 86 VAL A C 1
ATOM 669 O O . VAL A 1 86 ? -1.526 -11.855 5.474 1.00 85.00 86 VAL A O 1
ATOM 672 N N . THR A 1 87 ? 0.582 -12.305 4.878 1.00 86.31 87 THR A N 1
ATOM 673 C CA . THR A 1 87 ? 0.850 -13.092 6.094 1.00 86.31 87 THR A CA 1
ATOM 674 C C . THR A 1 87 ? 0.797 -12.227 7.355 1.00 86.31 87 THR A C 1
ATOM 676 O O . THR A 1 87 ? 0.222 -12.649 8.363 1.00 86.31 87 THR A O 1
ATOM 679 N N . SER A 1 88 ? 1.295 -10.987 7.287 1.00 85.56 88 SER A N 1
ATOM 680 C CA . SER A 1 88 ? 1.169 -9.992 8.358 1.00 85.56 88 SER A CA 1
ATOM 681 C C . SER A 1 88 ? -0.295 -9.709 8.718 1.00 85.56 88 SER A C 1
ATOM 683 O O . SER A 1 88 ? -0.632 -9.661 9.900 1.00 85.56 88 SER A O 1
ATOM 685 N N . PHE A 1 89 ? -1.205 -9.636 7.741 1.00 87.56 89 PHE A N 1
ATOM 686 C CA . PHE A 1 89 ? -2.642 -9.476 7.997 1.00 87.56 89 PHE A CA 1
ATOM 687 C C . PHE A 1 89 ? -3.257 -10.654 8.765 1.00 87.56 89 PHE A C 1
ATOM 689 O O . PHE A 1 89 ? -3.997 -10.449 9.731 1.00 87.56 89 PHE A O 1
ATOM 696 N N . PHE A 1 90 ? -2.925 -11.897 8.404 1.00 88.19 90 PHE A N 1
ATOM 697 C CA . PHE A 1 90 ? -3.393 -13.064 9.162 1.00 88.19 90 PHE A CA 1
ATOM 698 C C . PHE A 1 90 ? -2.849 -13.070 10.594 1.00 88.19 90 PHE A C 1
ATOM 700 O O . PHE A 1 90 ? -3.580 -13.380 11.543 1.00 88.19 90 PHE A O 1
ATOM 707 N N . HIS A 1 91 ? -1.586 -12.677 10.770 1.00 87.94 91 HIS A N 1
ATOM 708 C CA . HIS A 1 91 ? -0.984 -12.532 12.090 1.00 87.94 91 HIS A CA 1
ATOM 709 C C . HIS A 1 91 ? -1.659 -11.418 12.907 1.00 87.94 91 HIS A C 1
ATOM 711 O O . HIS A 1 91 ? -1.945 -11.604 14.093 1.00 87.94 91 HIS A O 1
ATOM 717 N N . LEU A 1 92 ? -1.976 -10.288 12.273 1.00 87.00 92 LEU A N 1
ATOM 718 C CA . LEU A 1 92 ? -2.694 -9.165 12.869 1.00 87.00 92 LEU A CA 1
ATOM 719 C C . LEU A 1 92 ? -4.080 -9.593 13.355 1.00 87.00 92 LEU A C 1
ATOM 721 O O . LEU A 1 92 ? -4.395 -9.389 14.525 1.00 87.00 92 LEU A O 1
ATOM 725 N N . LYS A 1 93 ? -4.858 -10.278 12.509 1.00 87.12 93 LYS A N 1
ATOM 726 C CA . LYS A 1 93 ? -6.169 -10.841 12.872 1.00 87.12 93 LYS A CA 1
ATOM 727 C C . LYS A 1 93 ? -6.070 -11.762 14.093 1.00 87.12 93 LYS A C 1
ATOM 729 O O . LYS A 1 93 ? -6.836 -11.625 15.043 1.00 87.12 93 LYS A O 1
ATOM 734 N N . LYS A 1 94 ? -5.092 -12.675 14.105 1.00 87.31 94 LYS A N 1
ATOM 735 C CA . LYS A 1 94 ? -4.853 -13.586 15.239 1.00 87.31 94 LYS A CA 1
ATOM 736 C C . LYS A 1 94 ? -4.449 -12.838 16.514 1.00 87.31 94 LYS A C 1
ATOM 738 O O . LYS A 1 94 ? -4.812 -13.256 17.612 1.00 87.31 94 LYS A O 1
ATOM 743 N N . THR A 1 95 ? -3.686 -11.757 16.378 1.00 86.94 95 THR A N 1
ATOM 744 C CA . THR A 1 95 ? -3.209 -10.948 17.507 1.00 86.94 95 THR A CA 1
ATOM 745 C C . THR A 1 95 ? -4.333 -10.107 18.102 1.00 86.94 95 THR A C 1
ATOM 747 O O . THR A 1 95 ? -4.485 -10.084 19.321 1.00 86.94 95 THR A O 1
ATOM 750 N N . LEU A 1 96 ? -5.161 -9.477 17.265 1.00 84.94 96 LEU A N 1
ATOM 751 C CA . LEU A 1 96 ? -6.316 -8.689 17.701 1.00 84.94 96 LEU A CA 1
ATOM 752 C C . LEU A 1 96 ? -7.332 -9.549 18.456 1.00 84.94 96 LEU A C 1
ATOM 754 O O . LEU A 1 96 ? -7.717 -9.183 19.568 1.00 84.94 96 LEU A O 1
ATOM 758 N N . ALA A 1 97 ? -7.617 -10.757 17.958 1.00 81.44 97 ALA A N 1
ATOM 759 C CA . ALA A 1 97 ? -8.475 -11.716 18.652 1.00 81.44 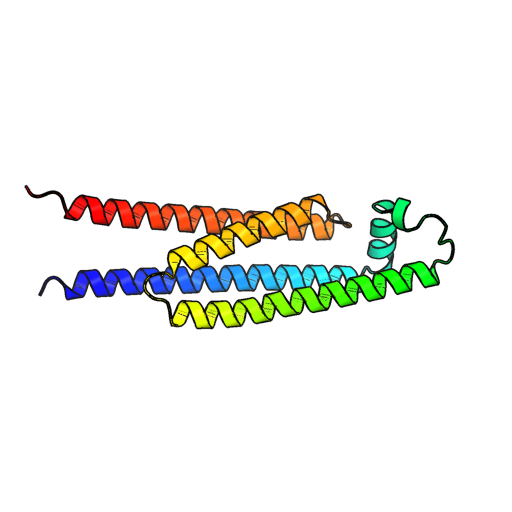97 ALA A CA 1
ATOM 760 C C . ALA A 1 97 ? -8.005 -12.004 20.094 1.00 81.44 97 ALA A C 1
ATOM 762 O O . ALA A 1 97 ? -8.830 -12.141 20.994 1.00 81.44 97 ALA A O 1
ATOM 763 N N . LYS A 1 98 ? -6.686 -12.031 20.339 1.00 82.12 98 LYS A N 1
ATOM 764 C CA . LYS A 1 98 ? -6.090 -12.318 21.658 1.00 82.12 98 LYS A CA 1
ATOM 765 C C . LYS A 1 98 ? -5.900 -11.090 22.556 1.00 82.12 98 LYS A C 1
ATOM 767 O O . LYS A 1 98 ? -5.832 -11.236 23.772 1.00 82.12 98 LYS A O 1
ATOM 772 N N . ALA A 1 99 ? -5.747 -9.895 21.990 1.00 71.88 99 ALA A N 1
ATOM 773 C CA . ALA A 1 99 ? -5.190 -8.744 22.700 1.00 71.88 99 ALA A CA 1
ATOM 774 C C . ALA A 1 99 ? -6.239 -7.709 23.141 1.00 71.88 99 ALA A C 1
ATOM 776 O O . ALA A 1 99 ? -6.129 -6.550 22.757 1.00 71.88 99 ALA A O 1
ATOM 777 N N . THR A 1 100 ? -7.207 -8.069 23.991 1.00 68.94 100 THR A N 1
ATOM 778 C CA . THR A 1 100 ? -8.323 -7.189 24.429 1.00 68.94 100 THR A CA 1
ATOM 779 C C . THR A 1 100 ? -7.896 -5.801 24.929 1.00 68.94 100 THR A C 1
ATOM 781 O O . THR A 1 100 ? -8.484 -4.797 24.538 1.00 68.94 100 THR A O 1
ATOM 784 N N . ARG A 1 101 ? -6.827 -5.693 25.730 1.00 70.31 101 ARG A N 1
ATOM 785 C CA . ARG A 1 101 ? -6.415 -4.414 26.352 1.00 70.31 101 ARG A CA 1
ATOM 786 C C . ARG A 1 101 ? -5.645 -3.458 25.431 1.00 70.31 101 ARG A C 1
ATOM 788 O O . ARG A 1 101 ? -5.547 -2.275 25.734 1.00 70.31 101 ARG A O 1
ATOM 795 N N . LYS A 1 102 ? -5.050 -3.961 24.342 1.00 78.81 102 LYS A N 1
ATOM 796 C CA . LYS A 1 102 ? -4.166 -3.183 23.445 1.00 78.81 102 LYS A CA 1
ATOM 797 C C . LYS A 1 102 ? -4.672 -3.117 21.998 1.00 78.81 102 LYS A C 1
ATOM 799 O O . LYS A 1 102 ? -3.943 -2.621 21.142 1.00 78.81 102 LYS A O 1
ATOM 804 N N . ARG A 1 103 ? -5.904 -3.573 21.719 1.00 81.69 103 ARG A N 1
ATOM 805 C CA . ARG A 1 103 ? -6.474 -3.624 20.356 1.00 81.69 103 ARG A CA 1
ATOM 806 C C . ARG A 1 103 ? -6.377 -2.281 19.632 1.00 81.69 103 ARG A C 1
ATOM 808 O O . ARG A 1 103 ? -5.801 -2.216 18.553 1.00 81.69 103 ARG A O 1
ATOM 815 N N . PHE A 1 104 ? -6.872 -1.204 20.245 1.00 81.31 104 PHE A N 1
ATOM 816 C CA . PHE A 1 104 ? -6.882 0.132 19.632 1.00 81.31 104 PHE A CA 1
ATOM 817 C C . PHE A 1 104 ? -5.485 0.676 19.333 1.00 81.31 104 PHE A C 1
ATOM 819 O O . PHE A 1 104 ? -5.266 1.231 18.259 1.00 81.31 104 PHE A O 1
ATOM 826 N N . LEU A 1 105 ? -4.525 0.462 20.238 1.00 83.31 105 LEU A N 1
ATOM 827 C CA . LEU A 1 105 ? -3.135 0.864 20.022 1.00 83.31 105 LEU A CA 1
ATOM 828 C C . LEU A 1 105 ? -2.527 0.116 18.828 1.00 83.31 105 LEU A C 1
ATOM 830 O O . LEU A 1 105 ? -1.897 0.729 17.971 1.00 83.31 105 LEU A O 1
ATOM 834 N N . LEU A 1 106 ? -2.752 -1.199 18.751 1.00 86.12 106 LEU A N 1
ATOM 835 C CA . LEU A 1 106 ? -2.243 -2.038 17.667 1.00 86.12 106 LEU A CA 1
ATOM 836 C C . LEU A 1 106 ? -2.836 -1.622 16.308 1.00 86.12 106 LEU A C 1
ATOM 838 O O . LEU A 1 106 ? -2.097 -1.458 15.339 1.00 86.12 106 LEU A O 1
ATOM 842 N N . MET A 1 107 ? -4.154 -1.391 16.254 1.00 88.62 107 MET A N 1
ATOM 843 C CA . MET A 1 107 ? -4.847 -0.902 15.054 1.00 88.62 107 MET A CA 1
ATOM 844 C C . MET A 1 107 ? -4.357 0.491 14.636 1.00 88.62 107 MET A C 1
ATOM 846 O O . MET A 1 107 ? -4.156 0.743 13.448 1.00 88.62 107 MET A O 1
ATOM 850 N N . GLY A 1 108 ? -4.129 1.388 15.601 1.00 85.31 108 GLY A N 1
ATOM 851 C CA . GLY A 1 108 ? -3.625 2.739 15.353 1.00 85.31 108 GLY A CA 1
ATOM 852 C C . GLY A 1 108 ? -2.222 2.736 14.750 1.00 85.31 108 GLY A C 1
ATOM 853 O O . GLY A 1 108 ? -2.013 3.318 13.688 1.00 85.31 108 GLY A O 1
ATOM 854 N N . VAL A 1 109 ? -1.279 2.017 15.369 1.00 87.94 109 VAL A N 1
ATOM 855 C CA . VAL A 1 109 ? 0.099 1.892 14.858 1.00 87.94 109 VAL A CA 1
ATOM 856 C C . VAL A 1 109 ? 0.107 1.295 13.452 1.00 87.94 109 VAL A C 1
ATOM 858 O O . VAL A 1 109 ? 0.788 1.816 12.571 1.00 87.94 109 VAL A O 1
ATOM 861 N N . TYR A 1 110 ? -0.687 0.246 13.219 1.00 88.19 110 TYR A N 1
ATOM 862 C CA . TYR A 1 110 ? -0.793 -0.372 11.899 1.00 88.19 110 TYR A CA 1
ATOM 863 C C . TYR A 1 110 ? -1.336 0.604 10.845 1.00 88.19 110 TYR A C 1
ATOM 865 O O . TYR A 1 110 ? -0.800 0.680 9.739 1.00 88.19 110 TYR A O 1
ATOM 873 N N . SER A 1 111 ? -2.369 1.381 11.188 1.00 87.81 111 SER A N 1
ATOM 874 C CA . SER A 1 111 ? -2.982 2.352 10.270 1.00 87.81 111 SER A CA 1
ATOM 875 C C . SER A 1 111 ? -2.025 3.488 9.915 1.00 87.81 111 SER A C 1
ATOM 877 O O . SER A 1 111 ? -1.898 3.821 8.739 1.00 87.81 111 SER A O 1
ATOM 879 N N . ILE A 1 112 ? -1.297 4.023 10.902 1.00 89.19 112 ILE A N 1
ATOM 880 C CA . ILE A 1 112 ? -0.298 5.082 10.699 1.00 89.19 112 ILE A CA 1
ATOM 881 C C . ILE A 1 112 ? 0.847 4.573 9.823 1.00 89.19 112 ILE A C 1
ATOM 883 O O . ILE A 1 112 ? 1.182 5.203 8.821 1.00 89.19 112 ILE A O 1
ATOM 887 N N . ALA A 1 113 ? 1.420 3.414 10.164 1.00 89.12 113 ALA A N 1
ATOM 888 C CA . ALA A 1 113 ? 2.504 2.818 9.389 1.00 89.12 113 ALA A CA 1
ATOM 889 C C . ALA A 1 113 ? 2.076 2.559 7.935 1.00 89.12 113 ALA A C 1
ATOM 891 O O . ALA A 1 113 ? 2.834 2.843 7.009 1.00 89.12 113 ALA A O 1
ATOM 892 N N . SER A 1 114 ? 0.839 2.095 7.732 1.00 87.56 114 SER A N 1
ATOM 893 C CA . SER A 1 114 ? 0.274 1.873 6.399 1.00 87.56 114 SER A CA 1
ATOM 894 C C . SER A 1 114 ? 0.072 3.182 5.633 1.00 87.56 114 SER A C 1
ATOM 896 O O . SER A 1 114 ? 0.476 3.271 4.477 1.00 87.56 114 SER A O 1
ATOM 898 N N . ALA A 1 115 ? -0.496 4.217 6.263 1.00 89.31 115 ALA A N 1
ATOM 899 C CA . ALA A 1 115 ? -0.710 5.520 5.633 1.00 89.31 115 ALA A CA 1
ATOM 900 C C . ALA A 1 115 ? 0.615 6.149 5.177 1.00 89.31 115 ALA A C 1
ATOM 902 O O . ALA A 1 115 ? 0.733 6.568 4.026 1.00 89.31 115 ALA A O 1
ATOM 903 N N . CYS A 1 116 ? 1.632 6.142 6.044 1.00 89.19 116 CYS A N 1
ATOM 904 C CA . CYS A 1 116 ? 2.968 6.629 5.707 1.00 89.19 116 CYS A CA 1
ATOM 905 C C . CYS A 1 116 ? 3.623 5.786 4.605 1.00 89.19 116 CYS A C 1
ATOM 907 O O . CYS A 1 116 ? 4.181 6.340 3.661 1.00 89.19 116 CYS A O 1
ATOM 909 N N . GLY A 1 117 ? 3.531 4.455 4.697 1.00 87.69 117 GLY A N 1
ATOM 910 C CA . GLY A 1 117 ? 4.106 3.539 3.713 1.00 87.69 117 GLY A CA 1
ATOM 911 C C . GLY A 1 117 ? 3.510 3.729 2.317 1.00 87.69 117 GLY A C 1
ATOM 912 O O . GLY A 1 117 ? 4.249 3.894 1.348 1.00 87.69 117 GLY A O 1
ATOM 913 N N . PHE A 1 118 ? 2.181 3.772 2.203 1.00 88.38 118 PHE A N 1
ATOM 914 C CA . PHE A 1 118 ? 1.516 4.012 0.921 1.00 88.38 118 PHE A CA 1
ATOM 915 C C . PHE A 1 118 ? 1.699 5.442 0.419 1.00 88.38 118 PHE A C 1
ATOM 917 O O . PHE A 1 118 ? 1.879 5.624 -0.781 1.00 88.38 118 PHE A O 1
ATOM 924 N N . GLY A 1 119 ? 1.719 6.437 1.311 1.00 87.94 119 GLY A N 1
ATOM 925 C CA . GLY A 1 119 ? 2.004 7.824 0.946 1.00 87.94 119 GLY A CA 1
ATOM 926 C C . GLY A 1 119 ? 3.401 7.980 0.345 1.00 87.94 119 GLY A C 1
ATOM 927 O O . GLY A 1 119 ? 3.556 8.579 -0.714 1.00 87.94 119 GLY A O 1
ATOM 928 N N . TYR A 1 120 ? 4.411 7.357 0.956 1.00 88.56 120 TYR A N 1
ATOM 929 C CA . TYR A 1 120 ? 5.764 7.321 0.400 1.00 88.56 120 TYR A CA 1
ATOM 930 C C . TYR A 1 120 ? 5.810 6.621 -0.966 1.00 88.56 120 TYR A C 1
ATOM 932 O O . TYR A 1 120 ? 6.434 7.122 -1.900 1.00 88.56 120 TYR A O 1
ATOM 940 N N . LEU A 1 121 ? 5.123 5.481 -1.104 1.00 85.75 121 LEU A N 1
ATOM 941 C CA . LEU A 1 121 ? 5.056 4.742 -2.368 1.00 85.75 121 LEU A CA 1
ATOM 942 C C . LEU A 1 121 ? 4.309 5.503 -3.470 1.00 85.75 121 LEU A C 1
ATOM 944 O O . LEU A 1 121 ? 4.645 5.323 -4.635 1.00 85.75 121 LEU A O 1
ATOM 948 N N . ALA A 1 122 ? 3.326 6.338 -3.127 1.00 87.69 122 ALA A N 1
ATOM 949 C CA . ALA A 1 122 ? 2.631 7.190 -4.089 1.00 87.69 122 ALA A CA 1
ATOM 950 C C . ALA A 1 122 ? 3.585 8.221 -4.707 1.00 87.69 122 ALA A C 1
ATOM 952 O O . ALA A 1 122 ? 3.639 8.353 -5.922 1.00 87.69 122 ALA A O 1
ATOM 953 N N . LEU A 1 123 ? 4.422 8.864 -3.886 1.00 86.25 123 LEU A N 1
ATOM 954 C CA . LEU A 1 123 ? 5.415 9.848 -4.343 1.00 86.25 123 LEU A CA 1
ATOM 955 C C . LEU A 1 123 ? 6.529 9.250 -5.220 1.00 86.25 123 LEU A C 1
ATOM 957 O O . LEU A 1 123 ? 7.296 9.984 -5.838 1.00 86.25 123 LEU A O 1
ATOM 961 N N . ARG A 1 124 ? 6.667 7.921 -5.225 1.00 83.00 124 ARG A N 1
ATOM 962 C CA . ARG A 1 124 ? 7.685 7.169 -5.974 1.00 83.00 124 ARG A CA 1
ATOM 963 C C . ARG A 1 124 ? 7.067 6.250 -7.030 1.00 83.00 124 ARG A C 1
ATOM 965 O O . ARG A 1 124 ? 7.739 5.331 -7.491 1.00 83.00 124 ARG A O 1
ATOM 972 N N . ALA A 1 125 ? 5.794 6.449 -7.364 1.00 80.56 125 ALA A N 1
ATOM 973 C CA . ALA A 1 125 ? 5.091 5.585 -8.295 1.00 80.56 125 ALA A CA 1
ATOM 974 C C . ALA A 1 125 ? 5.631 5.744 -9.719 1.00 80.56 125 ALA A C 1
ATOM 976 O O . ALA A 1 125 ? 5.864 6.847 -10.203 1.00 80.56 125 ALA A O 1
ATOM 977 N N . GLU A 1 126 ? 5.810 4.613 -10.391 1.00 82.75 126 GLU A N 1
ATOM 978 C CA . GLU A 1 126 ? 6.420 4.564 -11.717 1.00 82.75 126 GLU A CA 1
ATOM 979 C C . GLU A 1 126 ? 5.391 4.776 -12.833 1.00 82.75 126 GLU A C 1
ATOM 981 O O . GLU A 1 126 ? 5.721 5.238 -13.917 1.00 82.75 126 GLU A O 1
ATOM 986 N N . LEU A 1 127 ? 4.122 4.476 -12.555 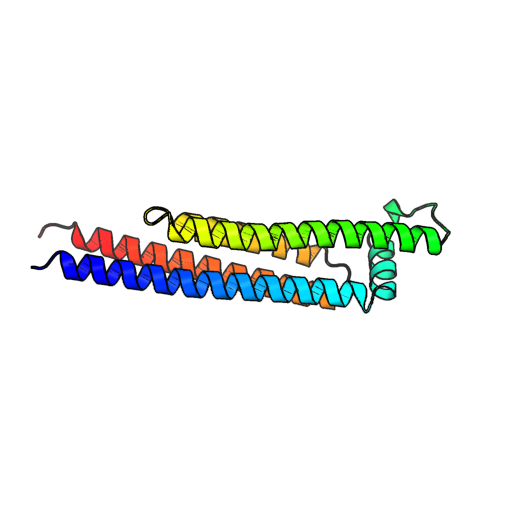1.00 83.88 127 LEU A N 1
ATOM 987 C CA . LEU A 1 127 ? 3.000 4.659 -13.472 1.00 83.88 127 LEU A CA 1
ATOM 988 C C . LEU A 1 127 ? 1.922 5.506 -12.798 1.00 83.88 127 LEU A C 1
ATOM 990 O O . LEU A 1 127 ? 1.601 5.272 -11.634 1.00 83.88 127 LEU A O 1
ATOM 994 N N . ALA A 1 128 ? 1.266 6.389 -13.555 1.00 85.62 128 ALA A N 1
ATOM 995 C CA . ALA A 1 128 ? 0.144 7.192 -13.052 1.00 85.62 128 ALA A CA 1
ATOM 996 C C . ALA A 1 128 ? -1.016 6.324 -12.514 1.00 85.62 128 ALA A C 1
ATOM 998 O O . ALA A 1 128 ? -1.684 6.675 -11.544 1.00 85.62 128 ALA A O 1
ATOM 999 N N . SER A 1 129 ? -1.239 5.143 -13.103 1.00 85.44 129 SER A N 1
ATOM 1000 C CA . SER A 1 129 ? -2.225 4.177 -12.601 1.00 85.44 129 SER A CA 1
ATOM 1001 C C . SER A 1 129 ? -1.829 3.582 -11.245 1.00 85.44 129 SER A C 1
ATOM 1003 O O . SER A 1 129 ? -2.688 3.386 -10.385 1.00 85.44 129 SER A O 1
ATOM 1005 N N . LEU A 1 130 ? -0.536 3.321 -11.026 1.00 87.06 130 LEU A N 1
ATOM 1006 C CA . LEU A 1 130 ? -0.023 2.868 -9.734 1.00 87.06 130 LEU A CA 1
ATOM 1007 C C . LEU A 1 130 ? -0.077 3.990 -8.704 1.00 87.06 130 LEU A C 1
ATOM 1009 O O . LEU A 1 130 ? -0.469 3.738 -7.568 1.00 87.06 130 LEU A O 1
ATOM 1013 N N . GLU A 1 131 ? 0.258 5.216 -9.101 1.00 90.12 131 GLU A N 1
ATOM 1014 C CA . GLU A 1 131 ? 0.141 6.402 -8.258 1.00 90.12 131 GLU A CA 1
ATOM 1015 C C . GLU A 1 131 ? -1.288 6.549 -7.734 1.00 90.12 131 GLU A C 1
ATOM 1017 O O . GLU A 1 131 ? -1.489 6.585 -6.522 1.00 90.12 131 GLU A O 1
ATOM 1022 N N . ALA A 1 132 ? -2.291 6.509 -8.617 1.00 91.31 132 ALA A N 1
ATOM 1023 C CA . ALA A 1 132 ? -3.698 6.612 -8.234 1.00 91.31 132 ALA A CA 1
ATOM 1024 C C . ALA A 1 132 ? -4.116 5.531 -7.217 1.00 91.31 132 ALA A C 1
ATOM 1026 O O . ALA A 1 132 ? -4.796 5.829 -6.229 1.00 91.31 132 ALA A O 1
ATOM 1027 N N . ILE A 1 133 ? -3.668 4.283 -7.411 1.00 91.88 133 ILE A N 1
ATOM 1028 C CA . ILE A 1 133 ? -3.906 3.190 -6.456 1.00 91.88 133 ILE A CA 1
ATOM 1029 C C . ILE A 1 133 ? -3.241 3.495 -5.109 1.00 91.88 133 ILE A C 1
ATOM 1031 O O . ILE A 1 133 ? -3.885 3.370 -4.067 1.00 91.88 133 ILE A O 1
ATOM 1035 N N . ARG A 1 134 ? -1.971 3.914 -5.105 1.00 91.88 134 ARG A N 1
ATOM 1036 C CA . ARG A 1 134 ? -1.205 4.195 -3.879 1.00 91.88 134 ARG A CA 1
ATOM 1037 C C . ARG A 1 134 ? -1.755 5.393 -3.113 1.00 91.88 134 ARG A C 1
ATOM 1039 O O . ARG A 1 134 ? -1.880 5.307 -1.894 1.00 91.88 134 ARG A O 1
ATOM 1046 N N . VAL A 1 135 ? -2.148 6.460 -3.806 1.00 92.00 135 VAL A N 1
ATOM 1047 C CA . VAL A 1 135 ? -2.836 7.616 -3.213 1.00 92.00 135 VAL A CA 1
ATOM 1048 C C . VAL A 1 135 ? -4.145 7.167 -2.575 1.00 92.00 135 VAL A C 1
ATOM 1050 O O . VAL A 1 135 ? -4.381 7.464 -1.409 1.00 92.00 135 VAL A O 1
ATOM 1053 N N . THR A 1 136 ? -4.950 6.365 -3.280 1.00 94.06 136 THR A N 1
ATOM 1054 C CA . THR A 1 136 ? -6.207 5.820 -2.741 1.00 94.06 136 THR A CA 1
ATOM 1055 C C . THR A 1 136 ? -5.963 5.006 -1.467 1.00 94.06 136 THR A C 1
ATOM 1057 O O . THR A 1 136 ? -6.650 5.199 -0.464 1.00 94.06 136 THR A O 1
ATOM 1060 N N . GLN A 1 137 ? -4.948 4.137 -1.463 1.00 92.94 137 GLN A N 1
ATOM 1061 C CA . GLN A 1 137 ? -4.558 3.369 -0.277 1.00 92.94 137 GLN A CA 1
ATOM 1062 C C . GLN A 1 137 ? -4.122 4.280 0.878 1.00 92.94 137 GLN A C 1
ATOM 1064 O O . GLN A 1 137 ? -4.588 4.103 2.004 1.00 92.94 137 GLN A O 1
ATOM 1069 N N . ALA A 1 138 ? -3.276 5.277 0.605 1.00 91.62 138 ALA A N 1
ATOM 1070 C CA . ALA A 1 138 ? -2.806 6.235 1.600 1.00 91.62 138 ALA A CA 1
ATOM 1071 C C . ALA A 1 138 ? -3.966 7.039 2.206 1.00 91.62 138 ALA A C 1
ATOM 1073 O O . ALA A 1 138 ? -4.051 7.162 3.428 1.00 91.62 138 ALA A O 1
ATOM 1074 N N . SER A 1 139 ? -4.897 7.518 1.376 1.00 93.31 139 SER A N 1
ATOM 1075 C CA . SER A 1 139 ? -6.094 8.233 1.820 1.00 93.31 139 SER A CA 1
ATOM 1076 C C . SER A 1 139 ? -6.980 7.354 2.696 1.00 93.31 139 SER A C 1
ATOM 1078 O O . SER A 1 139 ? -7.354 7.775 3.787 1.00 93.31 139 SER A O 1
ATOM 1080 N N . ILE A 1 140 ? -7.272 6.116 2.279 1.00 93.12 140 ILE A N 1
ATOM 1081 C CA . ILE A 1 140 ? -8.082 5.172 3.065 1.00 93.12 140 ILE A CA 1
ATOM 1082 C C . ILE A 1 140 ? -7.432 4.894 4.428 1.00 93.12 140 ILE A C 1
ATOM 1084 O O . ILE A 1 140 ? -8.107 4.957 5.457 1.00 93.12 140 ILE A O 1
ATOM 1088 N N . CYS A 1 141 ? -6.121 4.640 4.465 1.00 92.06 141 CYS A N 1
ATOM 1089 C CA . CYS A 1 141 ? -5.389 4.439 5.716 1.00 92.06 141 CYS A CA 1
ATOM 1090 C C . CYS A 1 141 ? -5.355 5.707 6.588 1.00 92.06 141 CYS A C 1
ATOM 1092 O O . CYS A 1 141 ? -5.450 5.613 7.814 1.00 92.06 141 CYS A O 1
ATOM 1094 N N . GLY A 1 142 ? -5.262 6.891 5.978 1.00 89.31 142 GLY A N 1
ATOM 1095 C CA . GLY A 1 142 ? -5.349 8.179 6.665 1.00 89.31 142 GLY A CA 1
ATOM 1096 C C . GLY A 1 142 ? -6.716 8.400 7.316 1.00 89.31 142 GLY A C 1
ATOM 1097 O O . GLY A 1 142 ? -6.788 8.708 8.506 1.00 89.31 142 GLY A O 1
ATOM 1098 N N . PHE A 1 143 ? -7.804 8.148 6.582 1.00 92.62 143 PHE A N 1
ATOM 1099 C CA . PHE A 1 143 ? -9.167 8.207 7.119 1.00 92.62 143 PHE A CA 1
ATOM 1100 C C . PHE A 1 143 ? -9.384 7.197 8.248 1.00 92.62 143 PHE A C 1
ATOM 1102 O O . PHE A 1 143 ? -9.950 7.548 9.284 1.00 92.62 143 PHE A O 1
ATOM 1109 N N . LEU A 1 144 ? -8.888 5.966 8.093 1.00 91.81 144 LEU A N 1
ATOM 1110 C CA . LEU A 1 144 ? -8.956 4.942 9.136 1.00 91.81 144 LEU A CA 1
ATOM 1111 C C . LEU A 1 144 ? -8.197 5.369 10.401 1.00 91.81 144 LEU A C 1
ATOM 1113 O O . LEU A 1 144 ? -8.703 5.205 11.510 1.00 91.81 144 LEU A O 1
ATOM 1117 N N . THR A 1 145 ? -7.020 5.977 10.239 1.00 90.19 145 THR A N 1
ATOM 1118 C CA . THR A 1 145 ? -6.235 6.535 11.349 1.00 90.19 145 THR A CA 1
ATOM 1119 C C . THR A 1 145 ? -7.010 7.635 12.072 1.00 90.19 145 THR A C 1
ATOM 1121 O O . THR A 1 145 ? -7.158 7.581 13.292 1.00 90.19 145 THR A O 1
ATOM 1124 N N . ALA A 1 146 ? -7.558 8.603 11.331 1.00 90.12 146 ALA A N 1
ATOM 1125 C CA . ALA A 1 146 ? -8.353 9.688 11.901 1.00 90.12 146 ALA A CA 1
ATOM 1126 C C . ALA A 1 146 ? -9.582 9.157 12.659 1.00 90.12 146 ALA A C 1
ATOM 1128 O O . ALA A 1 146 ? -9.860 9.592 13.779 1.00 90.12 146 ALA A O 1
ATOM 1129 N N . TYR A 1 147 ? -10.269 8.161 12.092 1.00 89.25 147 TYR A N 1
ATOM 1130 C CA . TYR A 1 147 ? -11.403 7.496 12.728 1.00 89.25 147 TYR A CA 1
ATOM 1131 C C . TYR A 1 147 ? -11.016 6.815 14.052 1.00 89.25 147 TYR A C 1
ATOM 1133 O O . TYR A 1 147 ? -11.695 6.998 15.065 1.00 89.25 147 TYR A O 1
ATOM 1141 N N . LEU A 1 148 ? -9.911 6.062 14.076 1.00 87.44 148 LEU A N 1
ATOM 1142 C CA . LEU A 1 148 ? -9.429 5.384 15.285 1.00 87.44 148 LEU A CA 1
ATOM 1143 C C . LEU A 1 148 ? -8.990 6.380 16.368 1.00 87.44 148 LEU A C 1
ATOM 1145 O O . LEU A 1 148 ? -9.285 6.168 17.548 1.00 87.44 148 LEU A O 1
ATOM 1149 N N . CYS A 1 149 ? -8.347 7.487 15.985 1.00 86.19 149 CYS A N 1
ATOM 1150 C CA . CYS A 1 149 ? -8.010 8.578 16.901 1.00 86.19 149 CYS A CA 1
ATOM 1151 C C . CYS A 1 149 ? -9.270 9.204 17.510 1.00 86.19 149 CYS A C 1
ATOM 1153 O O . CYS A 1 149 ? -9.348 9.366 18.728 1.00 86.19 149 CYS A O 1
ATOM 1155 N N . PHE A 1 150 ? -10.285 9.493 16.690 1.00 86.00 150 PHE A N 1
ATOM 1156 C CA . PHE A 1 150 ? -11.547 10.063 17.163 1.00 86.00 150 PHE A CA 1
ATOM 1157 C C . PHE A 1 150 ? -12.279 9.130 18.139 1.00 86.00 150 PHE A C 1
ATOM 1159 O O . PHE A 1 150 ? -12.722 9.567 19.202 1.00 86.00 150 PHE A O 1
ATOM 1166 N N . GLN A 1 151 ? -12.358 7.831 17.830 1.00 82.06 151 GLN A N 1
ATOM 1167 C CA . GLN A 1 151 ? -12.964 6.845 18.732 1.00 82.06 151 GLN A CA 1
ATOM 1168 C C . GLN A 1 151 ? -12.196 6.722 20.055 1.00 82.06 151 GLN A C 1
ATOM 1170 O O . GLN A 1 151 ? -12.805 6.646 21.124 1.00 82.06 151 GLN A O 1
ATOM 1175 N N . SER A 1 152 ? -10.863 6.771 19.999 1.00 78.00 152 SER A N 1
ATOM 1176 C CA . SER A 1 152 ? -10.019 6.742 21.197 1.00 78.00 152 SER A CA 1
ATOM 1177 C C . SER A 1 152 ? -10.269 7.967 22.082 1.00 78.00 152 SER A C 1
ATOM 1179 O O . SER A 1 152 ? -10.521 7.811 23.277 1.00 78.00 152 SER A O 1
ATOM 1181 N N . LEU A 1 153 ? -10.313 9.173 21.503 1.00 79.94 153 LEU A N 1
ATOM 1182 C CA . LEU A 1 153 ? -10.632 10.408 22.231 1.00 79.94 153 LEU A CA 1
ATOM 1183 C C . LEU A 1 153 ? -12.023 10.360 22.876 1.00 79.94 153 LEU A C 1
ATOM 1185 O O . LEU A 1 153 ? -12.175 10.725 24.042 1.00 79.94 153 LEU A O 1
ATOM 1189 N N . LYS A 1 154 ? -13.028 9.855 22.152 1.00 77.81 154 LYS A N 1
ATOM 1190 C CA . LYS A 1 154 ? -14.396 9.715 22.665 1.00 77.81 154 LYS A CA 1
ATOM 1191 C C . LYS A 1 154 ? -14.471 8.750 23.853 1.00 77.81 154 LYS A C 1
ATOM 1193 O O . LYS A 1 154 ? -15.138 9.051 24.842 1.00 77.81 154 LYS A O 1
ATOM 1198 N N . SER A 1 155 ? -13.769 7.616 23.782 1.00 71.25 155 SER A N 1
ATOM 1199 C CA . SER A 1 155 ? -13.698 6.655 24.894 1.00 71.25 155 SER A CA 1
ATOM 1200 C C . SER A 1 155 ? -13.015 7.244 26.133 1.00 71.25 155 SER A C 1
ATOM 1202 O O . SER A 1 155 ? -13.481 7.038 27.254 1.00 71.25 155 SER A O 1
ATOM 1204 N N . TRP A 1 156 ? -11.968 8.050 25.936 1.00 70.38 156 TRP A N 1
ATOM 1205 C CA . TRP A 1 156 ? -11.254 8.717 27.022 1.00 70.38 156 TRP A CA 1
ATOM 1206 C C . TRP A 1 156 ? -12.116 9.782 27.712 1.00 70.38 156 TRP A C 1
ATOM 1208 O O . TRP A 1 156 ? -12.212 9.797 28.938 1.00 70.38 156 TRP A O 1
ATOM 1218 N N . GLN A 1 157 ? -12.821 10.614 26.937 1.00 71.69 157 GLN A N 1
ATOM 1219 C CA . GLN A 1 157 ? -13.769 11.606 27.462 1.00 71.69 157 GLN A CA 1
ATOM 1220 C C . GLN A 1 157 ? -14.934 10.968 28.233 1.00 71.69 157 GLN A C 1
ATOM 1222 O O . GLN A 1 157 ? -15.383 11.507 29.244 1.00 71.69 157 GLN A O 1
ATOM 1227 N N . ALA A 1 158 ? -15.431 9.814 27.779 1.00 67.50 158 ALA A N 1
ATOM 1228 C CA . ALA A 1 158 ? -16.464 9.077 28.502 1.00 67.50 158 ALA A CA 1
ATOM 1229 C C . ALA A 1 158 ? -15.951 8.560 29.859 1.00 67.50 158 ALA A C 1
ATOM 1231 O O . ALA A 1 158 ? -16.673 8.633 30.850 1.00 67.50 158 ALA A O 1
ATOM 1232 N N . SER A 1 159 ? -14.694 8.106 29.916 1.00 62.50 159 SER A N 1
ATOM 1233 C CA . SER A 1 159 ? -14.067 7.607 31.145 1.00 62.50 159 SER A CA 1
ATOM 1234 C C . SER A 1 159 ? -13.751 8.703 32.168 1.00 62.50 159 SER A C 1
ATOM 1236 O O . SER A 1 159 ? -13.783 8.422 33.364 1.00 62.50 159 SER A O 1
ATOM 1238 N N . THR A 1 160 ? -13.430 9.929 31.743 1.00 65.62 160 THR A N 1
ATOM 1239 C CA . THR A 1 160 ? -13.145 11.056 32.657 1.00 65.62 160 THR A CA 1
ATOM 1240 C C . THR A 1 160 ? -14.412 11.698 33.218 1.00 65.62 160 THR A C 1
ATOM 1242 O O . THR A 1 160 ? -14.405 12.207 34.337 1.00 65.62 160 THR A O 1
ATOM 1245 N N . ARG A 1 161 ? -15.530 11.629 32.485 1.00 60.56 161 ARG A N 1
ATOM 1246 C CA . ARG A 1 161 ? -16.831 12.140 32.944 1.00 60.56 161 ARG A CA 1
ATOM 1247 C C . ARG A 1 161 ? -17.486 11.251 34.016 1.00 60.56 161 ARG A C 1
ATOM 1249 O O . ARG A 1 161 ? -18.347 11.727 34.744 1.00 60.56 161 ARG A O 1
ATOM 1256 N N . SER A 1 162 ? -17.082 9.983 34.141 1.00 56.09 162 SER A N 1
ATOM 1257 C CA . SER A 1 162 ? -17.567 9.059 35.184 1.00 56.09 162 SER A CA 1
ATOM 1258 C C . SER A 1 162 ? -16.795 9.118 36.509 1.00 56.09 162 SER A C 1
ATOM 1260 O O . SER A 1 162 ? -17.239 8.526 37.487 1.00 56.09 162 SER A O 1
ATOM 1262 N N . THR A 1 163 ? -15.642 9.792 36.556 1.00 55.88 163 THR A N 1
ATOM 1263 C CA . THR A 1 163 ? -14.755 9.866 37.736 1.00 55.88 163 THR A CA 1
ATOM 1264 C C . THR A 1 163 ? -14.829 11.190 38.489 1.00 55.88 163 THR A C 1
ATOM 1266 O O . THR A 1 163 ? -14.089 11.370 39.449 1.00 55.88 163 THR A O 1
ATOM 1269 N N . THR A 1 164 ? -15.708 12.114 38.096 1.00 47.03 164 THR A N 1
ATOM 1270 C CA . THR A 1 164 ? -15.974 13.340 38.860 1.00 47.03 164 THR A CA 1
ATOM 1271 C C . THR A 1 164 ? -16.984 13.016 39.971 1.00 47.03 164 THR A C 1
ATOM 1273 O O . THR A 1 164 ? -18.148 12.760 39.650 1.00 47.03 164 THR A O 1
ATOM 1276 N N . PRO A 1 165 ? -16.587 12.969 41.259 1.00 47.53 165 PRO A N 1
ATOM 1277 C CA . PRO A 1 165 ? -17.560 12.856 42.336 1.00 47.53 165 PRO A CA 1
ATOM 1278 C C . PRO A 1 165 ? -18.353 14.167 42.413 1.00 47.53 165 PRO A C 1
ATOM 1280 O O . PRO A 1 165 ? -17.780 15.248 42.269 1.00 47.53 165 PRO A O 1
ATOM 1283 N N . ARG A 1 166 ? -19.676 14.049 42.569 1.00 46.28 166 ARG A N 1
ATOM 1284 C CA . ARG A 1 166 ? -20.530 15.166 42.994 1.00 46.28 166 ARG A CA 1
ATOM 1285 C C . ARG A 1 166 ? -20.247 15.516 44.445 1.00 46.28 166 ARG A C 1
ATOM 1287 O O . ARG A 1 166 ? -20.009 14.561 45.217 1.00 46.28 166 ARG A O 1
#

Secondary structure (DSSP, 8-state):
--HHHHHHHHHHHHHHHHHHHHHHHHHHHHHHHHHHHHHHHTHHHHHHHHHHHTGGGSTT---HHHHHHHHHHHHHHHHHHHHHHHHHHHHHHHHHHH-TTTHHHHHHHHHHHHHHHHHHHHTT-SSHHHHHHHHHHHHHHHHHHHHHHHHHHHHHHHHHHTS---